Protein AF-A0A6A2Y4Y7-F1 (afdb_monomer_lite)

Structure (mmCIF, N/CA/C/O backbone):
data_AF-A0A6A2Y4Y7-F1
#
_entry.id   AF-A0A6A2Y4Y7-F1
#
loop_
_atom_site.group_PDB
_atom_site.id
_atom_site.type_symbol
_atom_site.label_atom_id
_atom_site.label_alt_id
_atom_site.label_comp_id
_atom_site.label_asym_id
_atom_site.label_entity_id
_atom_site.label_seq_id
_atom_site.pdbx_PDB_ins_code
_atom_site.Cartn_x
_atom_site.Cartn_y
_atom_site.Cartn_z
_atom_site.occupancy
_atom_site.B_iso_or_equiv
_atom_site.auth_seq_id
_atom_site.auth_comp_id
_atom_site.auth_asym_id
_atom_site.auth_atom_id
_atom_site.pdbx_PDB_model_num
ATOM 1 N N . MET A 1 1 ? -11.201 17.059 32.777 1.00 51.28 1 MET A N 1
ATOM 2 C CA . MET A 1 1 ? -11.610 15.752 32.210 1.00 51.28 1 MET A CA 1
ATOM 3 C C . MET A 1 1 ? -10.837 15.538 30.921 1.00 51.28 1 MET A C 1
ATOM 5 O O . MET A 1 1 ? -10.795 16.462 30.122 1.00 51.28 1 MET A O 1
ATOM 9 N N . GLN A 1 2 ? -10.193 14.384 30.730 1.00 63.59 2 GLN A N 1
ATOM 10 C CA . GLN A 1 2 ? -9.575 14.064 29.439 1.00 63.59 2 GLN A CA 1
ATOM 11 C C . GLN A 1 2 ? -10.685 13.817 28.401 1.00 63.59 2 GLN A C 1
ATOM 13 O O . GLN A 1 2 ? -11.650 13.118 28.728 1.00 63.59 2 GLN A O 1
ATOM 18 N N . PRO A 1 3 ? -10.604 14.390 27.187 1.00 74.19 3 PRO A N 1
ATOM 19 C CA . PRO A 1 3 ? -11.596 14.137 26.153 1.00 74.19 3 PRO A CA 1
ATOM 20 C C . PRO A 1 3 ? -11.562 12.659 25.756 1.00 74.19 3 PRO A C 1
ATOM 22 O O . PRO A 1 3 ? -10.502 12.076 25.535 1.00 74.19 3 PRO A O 1
ATOM 25 N N . LYS A 1 4 ? -12.740 12.038 25.674 1.00 84.56 4 LYS A N 1
ATOM 26 C CA . LYS A 1 4 ? -12.882 10.660 25.205 1.00 84.56 4 LYS A CA 1
ATOM 27 C C . LYS A 1 4 ? -12.679 10.647 23.688 1.00 84.56 4 LYS A C 1
ATOM 29 O O . LYS A 1 4 ? -13.573 11.045 22.948 1.00 84.56 4 LYS A O 1
ATOM 34 N N . ILE A 1 5 ? -11.498 10.228 23.239 1.00 89.81 5 ILE A N 1
ATOM 35 C CA . ILE A 1 5 ? -11.143 10.169 21.815 1.00 89.81 5 ILE A CA 1
ATOM 36 C C . ILE A 1 5 ? -11.812 8.949 21.173 1.00 89.81 5 ILE A C 1
ATOM 38 O O . ILE A 1 5 ? -11.736 7.837 21.698 1.00 89.81 5 ILE A O 1
ATOM 42 N N . GLN A 1 6 ? -12.459 9.156 20.027 1.00 91.88 6 GLN A N 1
ATOM 43 C CA . GLN A 1 6 ? -12.951 8.082 19.169 1.00 91.88 6 GLN A CA 1
ATOM 44 C C . GLN A 1 6 ? -11.926 7.808 18.065 1.00 91.88 6 GLN A C 1
ATOM 46 O O . GLN A 1 6 ? -11.482 8.731 17.391 1.00 91.88 6 GLN A O 1
ATOM 51 N N . VAL A 1 7 ? -11.557 6.538 17.882 1.00 93.25 7 VAL A N 1
ATOM 52 C CA . VAL A 1 7 ? -10.545 6.107 16.907 1.00 93.25 7 VAL A CA 1
ATOM 53 C C . VAL A 1 7 ? -11.216 5.322 15.781 1.00 93.25 7 VAL A C 1
ATOM 55 O O . VAL A 1 7 ? -12.045 4.452 16.049 1.00 93.25 7 VAL A O 1
ATOM 58 N N . GLY A 1 8 ? -10.851 5.634 14.535 1.00 93.19 8 GLY A N 1
ATOM 59 C CA . GLY A 1 8 ? -11.254 4.945 13.305 1.00 93.19 8 GLY A CA 1
ATOM 60 C C . GLY A 1 8 ? -10.024 4.439 12.546 1.00 93.19 8 GLY A C 1
ATOM 61 O O . GLY A 1 8 ? -9.011 5.133 12.517 1.00 93.19 8 GLY A O 1
ATOM 62 N N . VAL A 1 9 ? -10.095 3.250 11.939 1.00 93.81 9 VAL A N 1
ATOM 63 C CA . VAL A 1 9 ? -9.014 2.679 11.112 1.00 93.81 9 VAL A CA 1
ATOM 64 C C . VAL A 1 9 ? -9.577 2.289 9.749 1.00 93.81 9 VAL A C 1
ATOM 66 O O . VAL A 1 9 ? -10.590 1.595 9.682 1.00 93.81 9 VAL A O 1
ATOM 69 N N . PHE A 1 10 ? -8.903 2.715 8.679 1.00 92.94 10 PHE A N 1
ATOM 70 C CA . PHE A 1 10 ? -9.260 2.422 7.291 1.00 92.94 10 PHE A CA 1
ATOM 71 C C . PHE A 1 10 ? -8.069 1.755 6.604 1.00 92.94 10 PHE A C 1
ATOM 73 O O . PHE A 1 10 ? -6.958 2.278 6.651 1.00 92.94 10 PHE A O 1
ATOM 80 N N . SER A 1 11 ? -8.289 0.593 5.990 1.00 91.19 11 SER A N 1
ATOM 81 C CA . SER A 1 11 ? -7.248 -0.141 5.271 1.00 91.19 11 SER A CA 1
ATOM 82 C C . SER A 1 11 ? -7.859 -0.994 4.164 1.00 91.19 11 SER A C 1
ATOM 84 O O . SER A 1 11 ? -8.922 -1.583 4.357 1.00 91.19 11 SER A O 1
ATOM 86 N N . ALA A 1 12 ? -7.162 -1.096 3.030 1.00 88.38 12 ALA A N 1
ATOM 87 C CA . ALA A 1 12 ? -7.528 -2.005 1.944 1.00 88.38 12 ALA A CA 1
ATOM 88 C C . ALA A 1 12 ? -7.313 -3.480 2.333 1.00 88.38 12 ALA A C 1
ATOM 90 O O . ALA A 1 12 ? -8.047 -4.362 1.897 1.00 88.38 12 ALA A O 1
ATOM 91 N N . THR A 1 13 ? -6.329 -3.751 3.196 1.00 87.56 13 THR A N 1
ATOM 92 C CA . THR A 1 13 ? -6.002 -5.098 3.680 1.00 87.56 13 THR A CA 1
ATOM 93 C C . THR A 1 13 ? -5.974 -5.137 5.203 1.00 87.56 13 THR A C 1
ATOM 95 O O . THR A 1 13 ? -5.356 -4.283 5.836 1.00 87.56 13 THR A O 1
ATOM 98 N N . MET A 1 14 ? -6.584 -6.160 5.804 1.00 90.25 14 MET A N 1
ATOM 99 C CA . MET A 1 14 ? -6.625 -6.344 7.263 1.00 90.25 14 MET A CA 1
ATOM 100 C C . MET A 1 14 ? -6.001 -7.686 7.670 1.00 90.25 14 MET A C 1
ATOM 102 O O . MET A 1 14 ? -6.736 -8.627 7.986 1.00 90.25 14 MET A O 1
ATOM 106 N N . PRO A 1 15 ? -4.662 -7.822 7.627 1.00 90.38 15 PRO A N 1
ATOM 107 C CA . PRO A 1 15 ? -3.993 -9.011 8.141 1.00 90.38 15 PRO A CA 1
ATOM 108 C C . PRO A 1 15 ? -4.110 -9.091 9.683 1.00 90.38 15 PRO A C 1
ATOM 110 O O . PRO A 1 15 ? -4.501 -8.106 10.326 1.00 90.38 15 PRO A O 1
ATOM 113 N N . PRO A 1 16 ? -3.826 -10.255 10.297 1.00 90.69 16 PRO A N 1
ATOM 114 C CA . PRO A 1 16 ? -3.974 -10.461 11.742 1.00 90.69 16 PRO A CA 1
ATOM 115 C C . PRO A 1 16 ? -3.277 -9.405 12.614 1.00 90.69 16 PRO A C 1
ATOM 117 O O . PRO A 1 16 ? -3.843 -8.971 13.618 1.00 90.69 16 PRO A O 1
ATOM 120 N N . GLU A 1 17 ? -2.104 -8.934 12.201 1.00 92.25 17 GLU A N 1
ATOM 121 C CA . GLU A 1 17 ? -1.299 -7.933 12.905 1.00 92.25 17 GLU A CA 1
ATOM 122 C C . GLU A 1 17 ? -2.016 -6.574 12.940 1.00 92.25 17 GLU A C 1
ATOM 124 O O . GLU A 1 17 ? -2.113 -5.931 13.985 1.00 92.25 17 GLU A O 1
ATOM 129 N N . ALA A 1 18 ? -2.615 -6.160 11.817 1.00 90.75 18 ALA A N 1
ATOM 130 C CA . ALA A 1 18 ? -3.400 -4.928 11.748 1.00 90.75 18 ALA A CA 1
ATOM 131 C C . ALA A 1 18 ? -4.661 -5.014 12.624 1.00 90.75 18 ALA A C 1
ATOM 133 O O . ALA A 1 18 ? -5.036 -4.047 13.291 1.00 90.75 18 ALA A O 1
ATOM 134 N N . LEU A 1 19 ? -5.303 -6.187 12.678 1.00 89.94 19 LEU A N 1
ATOM 135 C CA . LEU A 1 19 ? -6.445 -6.420 13.564 1.00 89.94 19 LEU A CA 1
ATOM 136 C C . LEU A 1 19 ? -6.056 -6.306 15.042 1.00 89.94 19 LEU A C 1
ATOM 138 O O . LEU A 1 19 ? -6.843 -5.785 15.835 1.00 89.94 19 LEU A O 1
ATOM 142 N N . GLU A 1 20 ? -4.859 -6.744 15.427 1.00 91.69 20 GLU A N 1
ATOM 143 C CA . GLU A 1 20 ? -4.376 -6.604 16.802 1.00 91.69 20 GLU A CA 1
ATOM 144 C C . GLU A 1 20 ? -4.248 -5.131 17.216 1.00 91.69 20 GLU A C 1
ATOM 146 O O . GLU A 1 20 ? -4.683 -4.752 18.306 1.00 91.69 20 GLU A O 1
ATOM 151 N N . ILE A 1 21 ? -3.743 -4.280 16.319 1.00 91.06 21 ILE A N 1
ATOM 152 C CA . ILE A 1 21 ? -3.626 -2.834 16.550 1.00 91.06 21 ILE A CA 1
ATOM 153 C C . ILE A 1 21 ? -5.007 -2.219 16.820 1.00 91.06 21 ILE A C 1
ATOM 155 O O . ILE A 1 21 ? -5.174 -1.473 17.789 1.00 91.06 21 ILE A O 1
ATOM 159 N N . THR A 1 22 ? -6.029 -2.590 16.037 1.00 91.38 22 THR A N 1
ATOM 160 C CA . THR A 1 22 ? -7.398 -2.080 16.249 1.00 91.38 22 THR A CA 1
ATOM 161 C C . THR A 1 22 ? -7.957 -2.439 17.626 1.00 91.38 22 THR A C 1
ATOM 163 O O . THR A 1 22 ? -8.661 -1.631 18.225 1.00 91.38 22 THR A O 1
ATOM 166 N N . ARG A 1 23 ? -7.598 -3.606 18.182 1.00 89.19 23 ARG A N 1
ATOM 167 C CA . ARG A 1 23 ? -8.041 -4.026 19.524 1.00 89.19 23 ARG A CA 1
ATOM 168 C C . ARG A 1 23 ? -7.411 -3.198 20.640 1.00 89.19 23 ARG A C 1
ATOM 170 O O . ARG A 1 23 ? -8.041 -3.024 21.677 1.00 89.19 23 ARG A O 1
ATOM 177 N N . LYS A 1 24 ? -6.181 -2.714 20.440 1.00 90.94 24 LYS A N 1
ATOM 178 C CA . LYS A 1 24 ? -5.463 -1.884 21.421 1.00 90.94 24 LYS A CA 1
ATOM 179 C C . LYS A 1 24 ? -5.905 -0.422 21.365 1.00 90.94 24 LYS A C 1
ATOM 181 O O . LYS A 1 24 ? -5.955 0.234 22.399 1.00 90.94 24 LYS A O 1
ATOM 186 N N . LEU A 1 25 ? -6.224 0.081 20.172 1.00 91.00 25 LEU A N 1
ATOM 187 C CA . LEU A 1 25 ? -6.509 1.503 19.950 1.00 91.00 25 LEU A CA 1
ATOM 188 C C . LEU A 1 25 ? -8.002 1.859 19.963 1.00 91.00 25 LEU A C 1
ATOM 190 O O . LEU A 1 25 ? -8.345 3.020 20.177 1.00 91.00 25 LEU A O 1
ATOM 194 N N . MET A 1 26 ? -8.899 0.898 19.725 1.00 93.12 26 MET A N 1
ATOM 195 C CA . MET A 1 26 ? -10.336 1.154 19.596 1.00 93.12 26 MET A CA 1
ATOM 196 C C . MET A 1 26 ? -11.132 0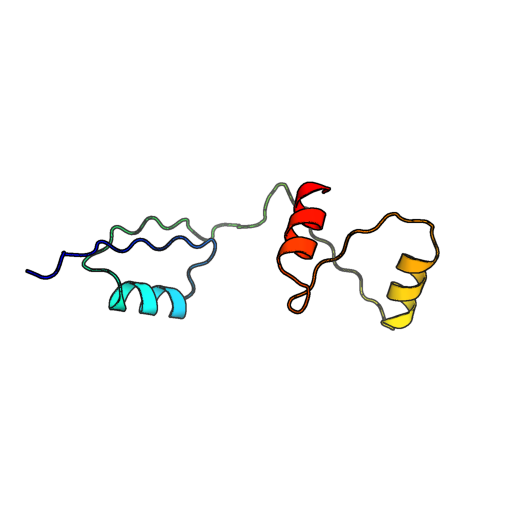.479 20.714 1.00 93.12 26 MET A C 1
ATOM 198 O O . MET A 1 26 ? -10.907 -0.678 21.062 1.00 93.12 26 MET A O 1
ATOM 202 N N . ASN A 1 27 ? -12.140 1.178 21.236 1.00 91.25 27 ASN A N 1
ATOM 203 C CA . ASN A 1 27 ? -13.063 0.627 22.223 1.00 91.25 27 ASN A CA 1
ATOM 204 C C . ASN A 1 27 ? -14.345 0.134 21.537 1.00 91.25 27 ASN A C 1
ATOM 206 O O . ASN A 1 27 ? -15.096 0.949 21.008 1.00 91.25 27 ASN A O 1
ATOM 210 N N . LYS A 1 28 ? -14.589 -1.186 21.559 1.00 90.94 28 LYS A N 1
ATOM 211 C CA . LYS A 1 28 ? -15.764 -1.853 20.953 1.00 90.94 28 LYS A CA 1
ATOM 212 C C . LYS A 1 28 ? -16.097 -1.329 19.535 1.00 90.94 28 LYS A C 1
ATOM 214 O O . LYS A 1 28 ? -17.186 -0.795 19.325 1.00 90.94 28 LYS A O 1
ATOM 219 N N . PRO A 1 29 ? -15.172 -1.451 18.562 1.00 92.38 29 PRO A N 1
ATOM 220 C CA . PRO A 1 29 ? -15.367 -0.888 17.231 1.00 92.38 29 PRO A CA 1
ATOM 221 C C . PRO A 1 29 ? -16.440 -1.633 16.432 1.00 92.38 29 PRO A C 1
ATOM 223 O O . PRO A 1 29 ? -16.547 -2.860 16.492 1.00 92.38 29 PRO A O 1
ATOM 226 N N . VAL A 1 30 ? -17.170 -0.890 15.600 1.00 94.44 30 VAL A N 1
ATOM 227 C CA . VAL A 1 30 ? -17.944 -1.469 14.496 1.00 94.44 30 VAL A CA 1
ATOM 228 C C . VAL A 1 30 ? -16.960 -1.930 13.419 1.00 9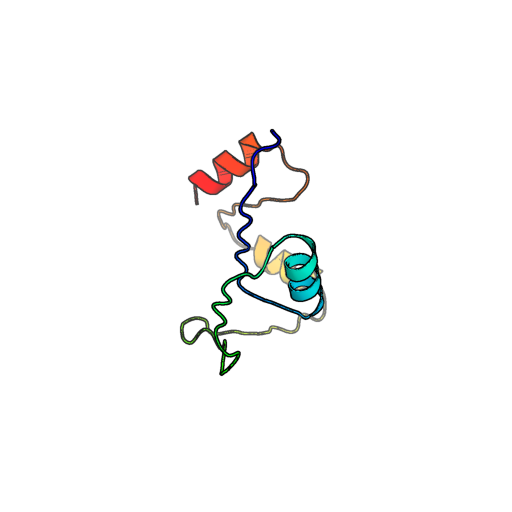4.44 30 VAL A C 1
ATOM 230 O O . VAL A 1 30 ? -16.051 -1.187 13.050 1.00 94.44 30 VAL A O 1
ATOM 233 N N . ARG A 1 31 ? -17.115 -3.161 12.923 1.00 91.25 31 ARG A N 1
ATOM 234 C CA . ARG A 1 31 ? -16.224 -3.752 11.913 1.00 91.25 31 ARG A CA 1
ATOM 235 C C . ARG A 1 31 ? -16.977 -3.919 10.600 1.00 91.25 31 ARG A C 1
ATOM 237 O O . ARG A 1 31 ? -17.885 -4.739 10.521 1.00 91.25 31 ARG A O 1
ATOM 244 N N . VAL A 1 32 ? -16.564 -3.175 9.580 1.00 92.12 32 VAL A N 1
ATOM 245 C CA . VAL A 1 32 ? -17.026 -3.348 8.198 1.00 92.12 32 VAL A CA 1
ATOM 246 C C . VAL A 1 32 ? -15.908 -4.059 7.442 1.00 92.12 32 VAL A C 1
ATOM 248 O O . VAL A 1 32 ? -14.866 -3.467 7.183 1.00 92.12 32 VAL A O 1
ATOM 251 N N . LEU A 1 33 ? -16.085 -5.354 7.178 1.00 86.94 33 LEU A N 1
ATOM 252 C CA . LEU A 1 33 ? -15.095 -6.187 6.494 1.00 86.94 33 LEU A CA 1
ATOM 253 C C . LEU A 1 33 ? -15.680 -6.696 5.184 1.00 86.94 33 LEU A C 1
ATOM 255 O O . LEU A 1 33 ? -16.780 -7.245 5.168 1.00 86.94 33 LEU A O 1
ATOM 259 N N . VAL A 1 34 ? -14.917 -6.549 4.108 1.00 84.62 34 VAL A N 1
ATOM 260 C CA . VAL A 1 34 ? -15.225 -7.151 2.811 1.00 84.62 34 VAL A CA 1
ATOM 261 C C . VAL A 1 34 ? -14.549 -8.521 2.765 1.00 84.62 34 VAL A C 1
ATOM 263 O O . VAL A 1 34 ? -13.396 -8.660 3.186 1.00 84.62 34 VAL A O 1
ATOM 266 N N . LYS A 1 35 ? -15.279 -9.556 2.329 1.00 74.12 35 LYS A N 1
ATOM 267 C CA . LYS A 1 35 ? -14.700 -10.894 2.150 1.00 74.12 35 LYS A CA 1
ATOM 268 C C . LYS A 1 35 ? -13.619 -10.844 1.074 1.00 74.12 35 LYS A C 1
ATOM 270 O O . LYS A 1 35 ? -13.699 -10.054 0.144 1.00 74.12 35 LYS A O 1
ATOM 275 N N . ARG A 1 36 ? -12.618 -11.712 1.211 1.00 67.88 36 ARG A N 1
ATOM 276 C CA . ARG A 1 36 ? -11.518 -11.849 0.248 1.00 67.88 36 ARG A CA 1
ATOM 277 C C . ARG A 1 36 ? -11.931 -12.483 -1.081 1.00 67.88 36 ARG A C 1
ATOM 279 O O . ARG A 1 36 ? -11.045 -12.615 -1.918 1.00 67.88 36 ARG A O 1
ATOM 286 N N . ASP A 1 37 ? -13.194 -12.896 -1.232 1.00 60.03 37 ASP A N 1
ATOM 287 C CA . ASP A 1 37 ? -13.718 -13.562 -2.427 1.00 60.03 37 ASP A CA 1
ATOM 288 C C . ASP A 1 37 ? -13.361 -12.702 -3.652 1.00 60.03 37 ASP A C 1
ATOM 290 O O . ASP A 1 37 ? -13.878 -11.605 -3.836 1.00 60.03 37 ASP A O 1
ATOM 294 N N . GLU A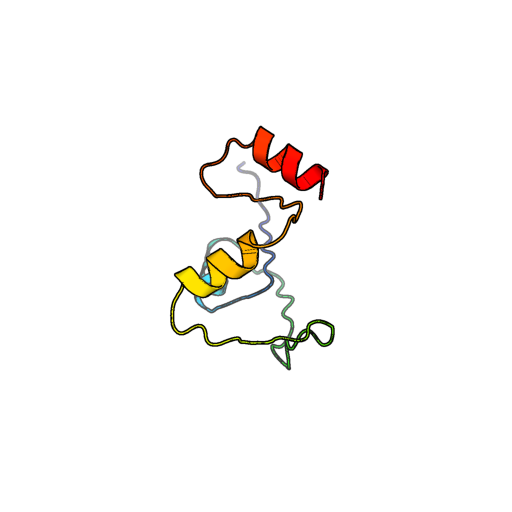 1 38 ? -12.327 -13.181 -4.345 1.00 54.47 38 GLU A N 1
ATOM 295 C CA . GLU A 1 38 ? -11.624 -12.624 -5.497 1.00 54.47 38 GLU A CA 1
ATOM 296 C C . GLU A 1 38 ? -11.484 -11.092 -5.528 1.00 54.47 38 GLU A C 1
ATOM 298 O O . GLU A 1 38 ? -12.059 -10.392 -6.354 1.00 54.47 38 GLU A O 1
ATOM 303 N N . LEU A 1 39 ? -10.531 -10.569 -4.744 1.00 56.28 39 LEU A N 1
ATOM 304 C CA . LEU A 1 39 ? -9.794 -9.345 -5.113 1.00 56.28 39 LEU A CA 1
ATOM 305 C C . LEU A 1 39 ? -8.937 -9.565 -6.385 1.00 56.28 39 LEU A C 1
ATOM 307 O O . LEU A 1 39 ? -7.824 -9.053 -6.494 1.00 56.28 39 LEU A O 1
ATOM 311 N N . THR A 1 40 ? -9.408 -10.328 -7.373 1.00 57.78 40 THR A N 1
ATOM 312 C CA . THR A 1 40 ? -8.970 -10.071 -8.739 1.00 57.78 40 THR A CA 1
ATOM 313 C C . THR A 1 40 ? -9.678 -8.788 -9.111 1.00 57.78 40 THR A C 1
ATOM 315 O O . THR A 1 40 ? -10.888 -8.778 -9.303 1.00 57.78 40 THR A O 1
ATOM 318 N N . LEU A 1 41 ? -8.947 -7.675 -9.109 1.00 64.81 41 LEU A N 1
ATOM 319 C CA . LEU A 1 41 ? -9.456 -6.421 -9.643 1.00 64.81 41 LEU A CA 1
ATOM 320 C C . LEU A 1 41 ? -9.894 -6.730 -11.078 1.00 64.81 41 LEU A C 1
ATOM 322 O O . LEU A 1 41 ? -9.042 -6.834 -11.952 1.00 64.81 41 LEU A O 1
ATOM 326 N N . GLU A 1 42 ? -11.191 -6.955 -11.315 1.00 68.38 42 GLU A N 1
ATOM 327 C CA . GLU A 1 42 ? -11.705 -7.406 -12.619 1.00 68.38 42 GLU A CA 1
ATOM 328 C C . GLU A 1 42 ? -11.306 -6.424 -13.736 1.00 68.38 42 GLU A C 1
ATOM 330 O O . GLU A 1 42 ? -11.152 -6.799 -14.896 1.00 68.38 42 GLU A O 1
ATOM 335 N N . GLY A 1 43 ? -11.055 -5.161 -13.367 1.00 74.56 43 GLY A N 1
ATOM 336 C CA . GLY A 1 43 ? -10.545 -4.115 -14.250 1.00 74.56 43 GLY A CA 1
ATOM 337 C C . GLY A 1 43 ? -9.023 -4.075 -14.453 1.00 74.56 43 GLY A C 1
ATOM 338 O O . GLY A 1 43 ? -8.570 -3.308 -15.299 1.00 74.56 43 GLY A O 1
ATOM 339 N N . ILE A 1 44 ? -8.217 -4.855 -13.722 1.00 85.19 44 ILE A N 1
ATOM 340 C CA . ILE A 1 44 ? -6.749 -4.847 -13.832 1.00 85.19 44 ILE A CA 1
ATOM 341 C C . ILE A 1 44 ? -6.242 -6.209 -14.298 1.00 85.19 44 ILE A C 1
ATOM 343 O O . ILE A 1 44 ? -6.136 -7.170 -13.535 1.00 85.19 44 ILE A O 1
ATOM 347 N N . LYS A 1 45 ? -5.845 -6.261 -15.571 1.00 85.31 45 LYS A N 1
ATOM 348 C CA . LYS A 1 45 ? -5.118 -7.400 -16.131 1.00 85.31 45 LYS A CA 1
ATOM 349 C C . LYS A 1 45 ? -3.688 -7.394 -15.598 1.00 85.31 45 LYS A C 1
ATOM 351 O O . LYS A 1 45 ? -2.946 -6.441 -15.825 1.00 85.31 45 LYS A O 1
ATOM 356 N N . GLN A 1 46 ? -3.317 -8.456 -14.897 1.00 85.25 46 GLN A N 1
ATOM 357 C CA . GLN A 1 46 ? -1.986 -8.622 -14.323 1.00 85.25 46 GLN A CA 1
ATOM 358 C C . GLN A 1 46 ? -1.133 -9.502 -15.240 1.00 85.25 46 GLN A C 1
ATOM 360 O O . GLN A 1 46 ? -1.590 -10.547 -15.701 1.00 85.25 46 GLN A O 1
ATOM 365 N N . PHE A 1 47 ? 0.105 -9.079 -15.494 1.00 88.69 47 PHE A N 1
ATOM 366 C CA . PHE A 1 47 ? 1.081 -9.802 -16.307 1.00 88.69 47 PHE A CA 1
ATOM 367 C C . PHE A 1 47 ? 2.414 -9.876 -15.563 1.00 88.69 47 PHE A C 1
ATOM 369 O O . PHE A 1 47 ? 2.744 -8.981 -14.786 1.00 88.69 47 PHE A O 1
ATOM 376 N N . TYR A 1 48 ? 3.191 -10.920 -15.835 1.00 88.38 48 TYR A N 1
ATOM 377 C CA . TYR A 1 48 ? 4.566 -11.057 -15.369 1.00 88.38 48 TYR A CA 1
ATOM 378 C C . TYR A 1 48 ? 5.482 -11.297 -16.571 1.00 88.38 48 TYR A C 1
ATOM 380 O O . TYR A 1 48 ? 5.132 -12.056 -17.476 1.00 88.38 48 TYR A O 1
ATOM 388 N N . VAL A 1 49 ? 6.644 -10.645 -16.571 1.00 85.75 49 VAL A N 1
ATOM 389 C CA . VAL A 1 49 ? 7.699 -10.830 -17.570 1.00 85.75 49 VAL A CA 1
ATOM 390 C C . VAL A 1 49 ? 8.948 -11.278 -16.828 1.00 85.75 49 VAL A C 1
ATOM 392 O O . VAL A 1 49 ? 9.435 -10.561 -15.957 1.00 85.75 49 VAL A O 1
ATOM 395 N N . ASN A 1 50 ? 9.454 -12.462 -17.167 1.00 88.81 50 ASN A N 1
ATOM 396 C CA . ASN A 1 50 ? 10.738 -12.921 -16.659 1.00 88.81 50 ASN A CA 1
ATOM 397 C C . ASN A 1 50 ? 11.855 -12.204 -17.425 1.00 88.81 50 ASN A C 1
ATOM 399 O O . ASN A 1 50 ? 11.931 -12.335 -18.648 1.00 88.81 50 ASN A O 1
ATOM 403 N N . VAL A 1 51 ? 12.691 -11.450 -16.719 1.00 85.12 51 VAL A N 1
ATOM 404 C CA . VAL A 1 51 ? 13.883 -10.810 -17.281 1.00 85.12 51 VAL A CA 1
ATOM 405 C C . VAL A 1 51 ? 15.100 -11.517 -16.701 1.00 85.12 51 VAL A C 1
ATOM 407 O O . VAL A 1 51 ? 15.248 -11.592 -15.486 1.00 85.12 51 VAL A O 1
ATOM 410 N N . GLU A 1 52 ? 15.925 -12.105 -17.566 1.00 84.75 52 GLU A N 1
ATOM 411 C CA . GLU A 1 52 ? 17.116 -12.856 -17.141 1.00 84.75 52 GLU A CA 1
ATOM 412 C C . GLU A 1 52 ? 18.172 -11.924 -16.529 1.00 84.75 52 GLU A C 1
ATOM 414 O O . GLU A 1 52 ? 18.825 -12.287 -15.554 1.00 84.75 52 GLU A O 1
ATOM 419 N N . GLU A 1 53 ? 18.277 -10.699 -17.054 1.00 87.38 53 GLU A N 1
ATOM 420 C CA . GLU A 1 53 ? 19.190 -9.657 -16.586 1.00 87.38 53 GLU A CA 1
ATOM 421 C C . GLU A 1 53 ? 18.451 -8.321 -16.407 1.00 87.38 53 GLU A C 1
ATOM 423 O O . GLU A 1 53 ? 17.698 -7.878 -17.279 1.00 87.38 53 GLU A O 1
ATOM 428 N N . GLU A 1 54 ? 18.683 -7.653 -15.274 1.00 82.62 54 GLU A N 1
ATOM 429 C CA . GLU A 1 54 ? 18.066 -6.359 -14.938 1.00 82.62 54 GLU A CA 1
ATOM 430 C C . GLU A 1 54 ? 18.470 -5.240 -15.916 1.00 82.62 54 GLU A C 1
ATOM 432 O O . GLU A 1 54 ? 17.663 -4.366 -16.257 1.00 82.62 54 GLU A O 1
ATOM 437 N N . GLU A 1 55 ? 19.712 -5.291 -16.405 1.00 85.31 55 GLU A N 1
ATOM 438 C CA . GLU A 1 55 ? 20.278 -4.300 -17.322 1.00 85.31 55 GLU A CA 1
ATOM 439 C C . GLU A 1 55 ? 19.500 -4.254 -18.641 1.00 85.31 55 GLU A C 1
ATOM 441 O O . GLU A 1 55 ? 19.123 -3.175 -19.098 1.00 85.31 55 GLU A O 1
ATOM 446 N N . TRP A 1 56 ? 19.107 -5.418 -19.175 1.00 85.25 56 TRP A N 1
ATOM 447 C CA . TRP A 1 56 ? 18.296 -5.501 -20.390 1.00 85.25 56 TRP A CA 1
ATOM 448 C C . TRP A 1 56 ? 16.971 -4.738 -20.265 1.00 85.25 56 TRP A C 1
ATOM 450 O O . TRP A 1 56 ? 16.574 -4.019 -21.187 1.00 85.25 56 TRP A O 1
ATOM 460 N N . PHE A 1 57 ? 16.274 -4.864 -19.130 1.00 80.56 57 PHE A N 1
ATOM 461 C CA . PHE A 1 57 ? 14.993 -4.181 -18.926 1.00 80.56 57 PHE A CA 1
ATOM 462 C C . PHE A 1 57 ? 15.182 -2.664 -18.840 1.00 80.56 57 PHE A C 1
ATOM 464 O O . PHE A 1 57 ? 14.442 -1.897 -19.464 1.00 80.56 57 PHE A O 1
ATOM 471 N N . THR A 1 58 ? 16.211 -2.243 -18.106 1.00 82.00 58 THR A N 1
ATOM 472 C CA . THR A 1 58 ? 16.567 -0.831 -17.943 1.00 82.00 58 THR A CA 1
ATOM 473 C C . THR A 1 58 ? 16.930 -0.195 -19.282 1.00 82.00 58 THR A C 1
ATOM 475 O O . THR A 1 58 ? 16.405 0.869 -19.621 1.00 82.00 58 THR A O 1
ATOM 478 N N . ASP A 1 59 ? 17.751 -0.871 -20.082 1.00 85.44 59 ASP A N 1
ATOM 479 C CA . ASP A 1 59 ? 18.152 -0.412 -21.409 1.00 85.44 59 ASP A CA 1
ATOM 480 C C . ASP A 1 59 ? 16.961 -0.298 -22.354 1.00 85.44 59 ASP A C 1
ATOM 482 O O . ASP A 1 59 ? 16.824 0.698 -23.067 1.00 85.44 59 ASP A O 1
ATOM 486 N N . LYS A 1 60 ? 16.033 -1.263 -22.335 1.00 82.50 60 LYS A N 1
ATOM 487 C CA . LYS A 1 60 ? 14.816 -1.178 -23.154 1.00 82.50 60 LYS A 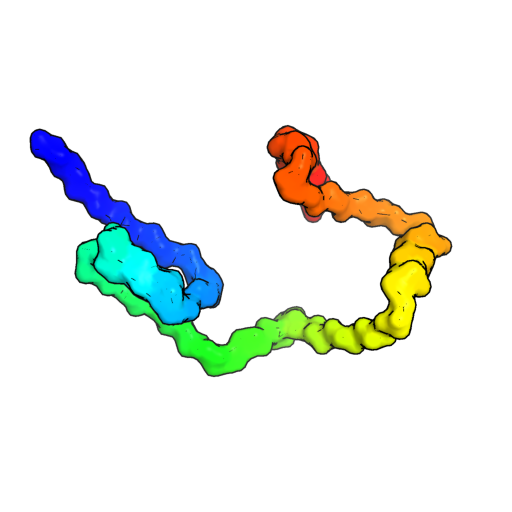CA 1
ATOM 488 C C . LYS A 1 60 ? 13.932 -0.001 -22.764 1.00 82.50 60 LYS A C 1
ATOM 490 O O . LYS A 1 60 ? 13.463 0.697 -23.665 1.00 82.50 60 LYS A O 1
ATOM 495 N N . MET A 1 61 ? 13.754 0.256 -21.469 1.00 80.88 61 MET A N 1
ATOM 496 C CA . MET A 1 61 ? 12.975 1.401 -20.981 1.00 80.88 61 MET A CA 1
ATOM 497 C C . MET A 1 61 ? 13.623 2.745 -21.346 1.00 80.88 61 MET A C 1
ATOM 499 O O . MET A 1 61 ? 12.908 3.704 -21.628 1.00 80.88 61 MET A O 1
ATOM 503 N N . ARG A 1 62 ? 14.963 2.808 -21.387 1.00 82.31 62 ARG A N 1
ATOM 504 C CA . ARG A 1 62 ? 15.734 4.017 -21.736 1.00 82.31 62 ARG A CA 1
ATOM 505 C C . ARG A 1 62 ? 15.967 4.215 -23.234 1.00 82.31 62 ARG A C 1
ATOM 507 O O . ARG A 1 62 ? 16.245 5.329 -23.654 1.00 82.31 62 ARG A O 1
ATOM 514 N N . SER A 1 63 ? 15.858 3.162 -24.046 1.00 85.19 63 SER A N 1
ATOM 515 C CA . SER A 1 63 ? 16.164 3.195 -25.489 1.00 85.19 63 SER A CA 1
ATOM 516 C C . SER A 1 63 ? 15.219 4.049 -26.348 1.00 85.19 63 SER A C 1
ATOM 518 O O . SER A 1 63 ? 15.415 4.150 -27.558 1.00 85.19 63 SER A O 1
ATOM 520 N N . ARG A 1 64 ? 14.173 4.633 -25.755 1.00 80.50 64 ARG A N 1
ATOM 521 C CA . ARG A 1 64 ? 13.152 5.438 -26.433 1.00 80.50 64 ARG A CA 1
ATOM 522 C C . ARG A 1 64 ? 12.969 6.770 -25.715 1.00 80.50 64 ARG A C 1
ATOM 524 O O . ARG A 1 64 ? 13.073 6.830 -24.493 1.00 80.50 64 ARG A O 1
ATOM 531 N N . ASP A 1 65 ? 12.600 7.801 -26.469 1.00 80.75 65 ASP A N 1
ATOM 532 C CA . ASP A 1 65 ? 12.270 9.119 -25.922 1.00 80.75 65 ASP A CA 1
ATOM 533 C C . ASP A 1 65 ? 10.888 9.102 -25.254 1.00 80.75 65 ASP A C 1
ATOM 535 O O . ASP A 1 65 ? 9.861 9.431 -25.853 1.00 80.75 65 ASP A O 1
ATOM 539 N N . HIS A 1 66 ? 10.861 8.679 -23.993 1.00 83.56 66 HIS A N 1
ATOM 540 C CA . HIS A 1 66 ? 9.679 8.721 -23.141 1.00 83.56 66 HIS A CA 1
ATOM 541 C C . HIS A 1 66 ? 9.786 9.863 -22.127 1.00 83.56 66 HIS A C 1
ATOM 543 O O . HIS A 1 66 ? 10.792 10.005 -21.433 1.00 83.56 66 HIS A O 1
ATOM 549 N N . THR A 1 67 ? 8.723 10.658 -21.993 1.00 85.44 67 THR A N 1
ATOM 550 C CA . THR A 1 67 ? 8.570 11.580 -20.862 1.00 85.44 67 THR A CA 1
ATOM 551 C C . THR A 1 67 ? 8.144 10.775 -19.639 1.00 85.44 67 THR A C 1
ATOM 553 O O . THR A 1 67 ? 7.091 10.139 -19.655 1.00 85.44 67 THR A O 1
ATOM 556 N N . LEU A 1 68 ? 8.971 10.780 -18.594 1.00 84.88 68 LEU A N 1
ATOM 557 C CA . LEU A 1 68 ? 8.754 10.005 -17.374 1.00 84.88 68 LEU A CA 1
ATOM 558 C C . LEU A 1 68 ? 8.771 10.919 -16.149 1.00 84.88 68 LEU A C 1
ATOM 560 O O . LEU A 1 68 ? 9.608 11.814 -16.045 1.00 84.88 68 LEU A O 1
ATOM 564 N N . SER A 1 69 ? 7.890 10.620 -15.198 1.00 89.69 69 SER A N 1
ATOM 565 C CA . SER A 1 69 ? 7.870 11.216 -13.862 1.00 89.69 69 SER A CA 1
ATOM 566 C C . SER A 1 69 ? 8.207 10.140 -12.832 1.00 89.69 69 SER A C 1
ATOM 568 O O . SER A 1 69 ? 7.679 9.031 -12.902 1.00 89.69 69 SER A O 1
ATOM 570 N N . ALA A 1 70 ? 9.081 10.449 -11.873 1.00 89.88 70 ALA A N 1
ATOM 571 C CA . ALA A 1 70 ? 9.515 9.506 -10.844 1.00 89.88 70 ALA A CA 1
ATOM 572 C C . ALA A 1 70 ? 9.502 10.155 -9.456 1.00 89.88 70 ALA A C 1
ATOM 574 O O . ALA A 1 70 ? 9.878 11.312 -9.298 1.00 89.88 70 ALA A O 1
ATOM 575 N N . THR A 1 71 ? 9.110 9.396 -8.433 1.00 93.12 71 THR A N 1
ATOM 576 C CA . THR A 1 71 ? 9.123 9.837 -7.028 1.00 93.12 71 THR A CA 1
ATOM 577 C C . THR A 1 71 ? 9.760 8.765 -6.150 1.00 93.12 71 THR A C 1
ATOM 579 O O . THR A 1 71 ? 9.458 7.587 -6.332 1.00 93.12 71 THR A O 1
ATOM 582 N N . HIS A 1 72 ? 10.584 9.151 -5.171 1.00 93.44 72 HIS A N 1
ATOM 583 C CA . HIS A 1 72 ? 11.186 8.231 -4.194 1.00 93.44 72 HIS A CA 1
ATOM 584 C C . HIS A 1 72 ? 11.152 8.801 -2.767 1.00 93.44 72 HIS A C 1
ATOM 586 O O . HIS A 1 72 ? 10.881 9.984 -2.557 1.00 93.44 72 HIS A O 1
ATOM 592 N N . GLY A 1 73 ? 11.417 7.934 -1.785 1.00 93.25 73 GLY A N 1
ATOM 593 C CA . GLY A 1 73 ? 11.274 8.197 -0.348 1.00 93.25 73 GLY A CA 1
ATOM 594 C C . GLY A 1 73 ? 12.232 9.226 0.259 1.00 93.25 73 GLY A C 1
ATOM 595 O O . GLY A 1 73 ? 11.946 9.698 1.358 1.00 93.25 73 GLY A O 1
ATOM 596 N N . ASP A 1 74 ? 13.267 9.649 -0.469 1.00 96.12 74 ASP A N 1
ATOM 597 C CA . ASP A 1 74 ? 14.264 10.640 -0.019 1.00 96.12 74 ASP A CA 1
ATOM 598 C C . ASP A 1 74 ? 14.105 12.019 -0.683 1.00 96.12 74 ASP A C 1
ATOM 600 O O . ASP A 1 74 ? 14.822 12.960 -0.363 1.00 96.12 74 ASP A O 1
ATOM 604 N N . MET A 1 75 ? 13.169 12.161 -1.624 1.00 96.38 75 MET A N 1
ATOM 605 C CA . MET A 1 75 ? 12.931 13.418 -2.340 1.00 96.38 75 MET A CA 1
ATOM 606 C C . MET A 1 75 ? 12.273 14.469 -1.432 1.00 96.38 75 MET A C 1
ATOM 608 O O . MET A 1 75 ? 11.430 14.112 -0.611 1.00 96.38 75 MET A O 1
ATOM 612 N N . ASP A 1 76 ? 12.577 15.756 -1.613 1.00 96.56 76 ASP A N 1
ATOM 613 C CA . ASP A 1 76 ? 11.897 16.843 -0.893 1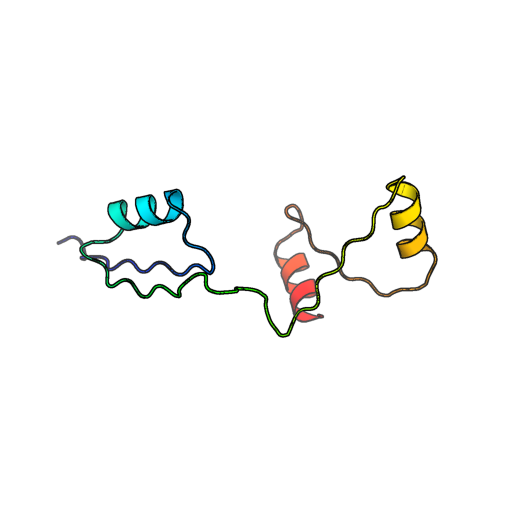.00 96.56 76 ASP A CA 1
ATOM 614 C C . ASP A 1 76 ? 10.369 16.806 -1.095 1.00 96.56 76 ASP A C 1
ATOM 616 O O . ASP A 1 76 ? 9.874 16.491 -2.184 1.00 96.56 76 ASP A O 1
ATOM 620 N N . GLN A 1 77 ? 9.617 17.142 -0.043 1.00 95.19 77 GLN A N 1
ATOM 621 C CA . GLN A 1 77 ? 8.157 17.057 -0.048 1.00 95.19 77 GLN A CA 1
ATOM 622 C C . GLN A 1 77 ? 7.527 17.954 -1.125 1.00 95.19 77 GLN A C 1
ATOM 624 O O . GLN A 1 77 ? 6.641 17.492 -1.845 1.00 95.19 77 GLN A O 1
ATOM 629 N N . ASN A 1 78 ? 8.028 19.180 -1.317 1.00 96.19 78 ASN A N 1
ATOM 630 C CA . ASN A 1 78 ? 7.491 20.089 -2.334 1.00 96.19 78 ASN A CA 1
ATOM 631 C C . ASN A 1 78 ? 7.720 19.537 -3.742 1.00 96.19 78 ASN A C 1
ATOM 633 O O . ASN A 1 78 ? 6.850 19.643 -4.604 1.00 96.19 78 ASN A O 1
ATOM 637 N N . THR A 1 79 ? 8.876 18.909 -3.970 1.00 93.50 79 THR A N 1
ATOM 638 C CA . THR A 1 79 ? 9.192 18.295 -5.268 1.00 93.50 79 THR A CA 1
ATOM 639 C C . THR A 1 79 ? 8.236 17.137 -5.569 1.00 93.50 79 THR A C 1
ATOM 641 O O . THR A 1 79 ? 7.685 17.070 -6.667 1.00 93.50 79 THR A O 1
ATOM 644 N N . ARG A 1 80 ? 7.955 16.264 -4.589 1.00 93.69 80 ARG A N 1
ATOM 645 C CA . ARG A 1 80 ? 6.968 15.178 -4.759 1.00 93.69 80 ARG A CA 1
ATOM 646 C C . ARG A 1 80 ? 5.571 15.706 -5.060 1.00 93.69 80 ARG A C 1
ATOM 648 O O . ARG A 1 80 ? 4.867 15.105 -5.869 1.00 93.69 80 ARG A O 1
ATOM 655 N N . ASP A 1 81 ? 5.166 16.791 -4.406 1.00 93.94 81 ASP A N 1
ATOM 656 C CA . ASP A 1 81 ? 3.831 17.368 -4.577 1.00 93.94 81 ASP A CA 1
ATOM 657 C C . ASP A 1 81 ? 3.662 18.027 -5.950 1.00 93.94 81 ASP A C 1
ATOM 659 O O . ASP A 1 81 ? 2.600 17.900 -6.558 1.00 93.94 81 ASP A O 1
ATOM 663 N N . ILE A 1 82 ? 4.718 18.652 -6.486 1.00 94.69 82 ILE A N 1
ATOM 664 C CA . ILE A 1 82 ? 4.733 19.150 -7.869 1.00 94.69 82 ILE A CA 1
ATOM 665 C C . ILE A 1 82 ? 4.561 17.987 -8.850 1.00 94.69 82 ILE A C 1
ATOM 667 O O . ILE A 1 82 ? 3.642 18.022 -9.664 1.00 94.69 82 ILE A O 1
ATOM 671 N N . ILE A 1 83 ? 5.369 16.929 -8.717 1.00 92.62 83 ILE A N 1
ATOM 672 C CA . ILE A 1 83 ? 5.310 15.767 -9.619 1.00 92.62 83 ILE A CA 1
ATOM 673 C C . ILE A 1 83 ? 3.923 15.110 -9.595 1.00 92.62 83 ILE A C 1
ATOM 675 O O . ILE A 1 83 ? 3.379 14.784 -10.644 1.00 92.62 83 ILE A O 1
ATOM 679 N N . LYS A 1 84 ? 3.320 14.948 -8.410 1.00 90.88 84 LYS A N 1
ATOM 680 C CA . LYS A 1 84 ? 1.967 14.382 -8.261 1.00 90.88 84 LYS A CA 1
ATOM 681 C C . LYS A 1 84 ? 0.856 15.270 -8.812 1.00 90.88 84 LYS A C 1
ATOM 683 O O . LYS A 1 84 ? -0.226 14.768 -9.070 1.00 90.88 84 LYS A O 1
ATOM 688 N N . ARG A 1 85 ? 1.074 16.583 -8.898 1.00 92.56 85 ARG A N 1
ATOM 689 C CA . ARG A 1 85 ? 0.091 17.521 -9.456 1.00 92.56 85 ARG A CA 1
ATOM 690 C C . ARG A 1 85 ? 0.126 17.531 -10.983 1.00 92.56 85 ARG A C 1
ATOM 692 O O . ARG A 1 85 ? -0.875 17.859 -11.607 1.00 92.56 85 ARG A O 1
ATOM 699 N N . GLU A 1 86 ? 1.284 17.244 -11.563 1.00 88.44 86 GLU A N 1
ATOM 700 C CA . GLU A 1 86 ? 1.508 17.267 -13.010 1.00 88.44 86 GLU A CA 1
ATOM 701 C C . GLU A 1 86 ? 1.155 15.940 -13.709 1.00 88.44 86 GLU A C 1
ATOM 703 O O . GLU A 1 86 ? 1.113 15.913 -14.938 1.00 88.44 86 GLU A O 1
ATOM 708 N N . PHE A 1 87 ? 0.874 14.872 -12.949 1.00 79.62 87 PHE A N 1
ATOM 709 C CA . PHE A 1 87 ? 0.456 13.546 -13.428 1.00 79.62 87 PHE A CA 1
ATOM 710 C C . PHE A 1 87 ? -0.981 13.222 -13.007 1.00 79.62 87 PHE A C 1
ATOM 712 O O . PHE A 1 87 ? -1.748 12.724 -13.861 1.00 79.62 87 PHE A O 1
#

Foldseek 3Di:
DPDDDADDDDDPDCDPVNVVVCVVPHDPDDDDDDDVPDPPVVPDDDDDDDDPDPVVVVCVVVVDPDDDQDDDDPDDPVNVVVSVVVD

pLDDT: mean 85.66, std 10.01, range [51.28, 96.56]

Organism: Hibiscus syriacus (NCBI:txid106335)

InterPro domains:
  IPR027417 P-loop containing nucleoside triphosphate hydrolase [G3DSA:3.40.50.300] (1-47)
  IPR027417 P-loop containing nucleoside triphosphate hydrolase [SSF52540] (3-87)

Radius of gyration: 21.31 Å; chains: 1; bounding box: 38×34×59 Å

Sequence (87 aa):
MQPKIQVGVFSATMPPEALEITRKLMNKPVRVLVKRDELTLEGIKQFYVNVEEEEWFTDKMRSRDHTLSATHGDMDQNTRDIIKREF

Secondary structure (DSSP, 8-state):
-----------S---HHHHHHHHHH-SS--------TT---TT--------S-HHHHHHHHHSS--------TTS-HHHHHHH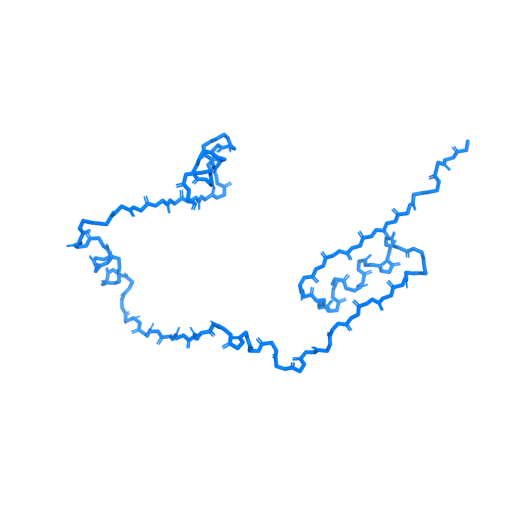HHH-